Protein AF-A0A363U8T1-F1 (afdb_monomer)

Secondary structure (DSSP, 8-state):
-----PPPS--HHHHHHHHHHHHHHHHHHHT---TT-SSHHHHHHHHHHHHHHHIIIIIHHHHHHHT-TT-HHHHHHHHHHHHHHHHHHHHHHT---TT--SHHHHHHHHHHHHHHHHHHHHHHHHHTT-

Structure (mmCIF, N/CA/C/O backbone):
data_AF-A0A363U8T1-F1
#
_entry.id   AF-A0A363U8T1-F1
#
loop_
_atom_site.group_PDB
_atom_site.id
_atom_site.type_symbol
_atom_site.label_atom_id
_atom_site.label_alt_id
_atom_site.label_comp_id
_atom_site.label_asym_id
_atom_site.label_entity_id
_atom_site.label_seq_id
_atom_site.pdbx_PDB_ins_code
_atom_site.Cartn_x
_atom_site.Cartn_y
_atom_site.Cartn_z
_atom_site.occupancy
_atom_site.B_iso_or_equiv
_atom_site.auth_seq_id
_atom_site.auth_comp_id
_atom_site.auth_asym_id
_atom_site.auth_atom_id
_atom_site.pdbx_PDB_model_num
ATOM 1 N N . MET A 1 1 ? 14.311 -1.991 -31.106 1.00 39.62 1 MET A N 1
ATOM 2 C CA . MET A 1 1 ? 14.050 -2.181 -29.662 1.00 39.62 1 MET A CA 1
ATOM 3 C C . MET A 1 1 ? 13.247 -0.989 -29.169 1.00 39.62 1 MET A C 1
ATOM 5 O O . MET A 1 1 ? 13.768 0.116 -29.210 1.00 39.62 1 MET A O 1
ATOM 9 N N . LYS A 1 2 ? 11.971 -1.166 -28.797 1.00 42.00 2 LYS A N 1
ATOM 10 C CA . LYS A 1 2 ? 11.223 -0.102 -28.111 1.00 42.00 2 LYS A CA 1
ATOM 11 C C . LYS A 1 2 ? 11.776 -0.029 -26.693 1.00 42.00 2 LYS A C 1
ATOM 13 O O . LYS A 1 2 ? 11.601 -0.971 -25.928 1.00 42.00 2 LYS A O 1
ATOM 18 N N . THR A 1 3 ? 12.468 1.052 -26.365 1.00 46.00 3 THR A N 1
ATOM 19 C CA . THR A 1 3 ? 12.759 1.438 -24.987 1.00 46.00 3 THR A CA 1
ATOM 20 C C . THR A 1 3 ? 11.414 1.660 -24.303 1.00 46.00 3 THR A C 1
ATOM 22 O O . THR A 1 3 ? 10.815 2.726 -24.410 1.00 46.00 3 THR A O 1
ATOM 25 N N . ILE A 1 4 ? 10.873 0.619 -23.668 1.00 54.09 4 ILE A N 1
ATOM 26 C CA . ILE A 1 4 ? 9.735 0.774 -22.767 1.00 54.09 4 ILE A CA 1
ATOM 27 C C . ILE A 1 4 ? 10.305 1.531 -21.573 1.00 54.09 4 ILE A C 1
ATOM 29 O O . ILE A 1 4 ? 11.006 0.951 -20.746 1.00 54.09 4 ILE A O 1
ATOM 33 N N . ALA A 1 5 ? 10.098 2.848 -21.536 1.00 57.34 5 ALA A N 1
ATOM 34 C CA . ALA A 1 5 ? 10.442 3.659 -20.382 1.00 57.34 5 ALA A CA 1
ATOM 35 C C . ALA A 1 5 ? 9.731 3.046 -19.169 1.00 57.34 5 ALA A C 1
ATOM 37 O O . ALA A 1 5 ? 8.503 3.074 -19.088 1.00 57.34 5 ALA A O 1
ATOM 38 N N . GLN A 1 6 ? 10.489 2.410 -18.272 1.00 61.06 6 GLN A N 1
ATOM 39 C CA . GLN A 1 6 ? 9.921 1.833 -17.060 1.00 61.06 6 GLN A CA 1
ATOM 40 C C . GLN A 1 6 ? 9.232 2.958 -16.280 1.00 61.06 6 GLN A C 1
ATOM 42 O O . GLN A 1 6 ? 9.904 3.941 -15.948 1.00 61.06 6 GLN A O 1
ATOM 47 N N . PRO A 1 7 ? 7.931 2.838 -15.958 1.00 64.06 7 PRO A N 1
ATOM 48 C CA . PRO A 1 7 ? 7.282 3.829 -15.120 1.00 64.06 7 PRO A CA 1
ATOM 49 C C . PRO A 1 7 ? 8.006 3.880 -13.774 1.00 64.06 7 PRO A C 1
ATOM 51 O O . PRO A 1 7 ? 8.181 2.863 -13.092 1.00 64.06 7 PRO A O 1
ATOM 54 N N . ALA A 1 8 ? 8.504 5.071 -13.441 1.00 70.12 8 ALA A N 1
ATOM 55 C CA . ALA A 1 8 ? 9.228 5.307 -12.208 1.00 70.12 8 ALA A CA 1
ATOM 56 C C . ALA A 1 8 ? 8.269 5.170 -11.023 1.00 70.12 8 ALA A C 1
ATOM 58 O O . ALA A 1 8 ? 7.165 5.707 -11.033 1.00 70.12 8 ALA A O 1
ATOM 59 N N . VAL A 1 9 ? 8.712 4.472 -9.978 1.00 71.25 9 VAL A N 1
ATOM 60 C CA . VAL A 1 9 ? 7.950 4.367 -8.721 1.00 71.25 9 VAL A CA 1
ATOM 61 C C . VAL A 1 9 ? 8.074 5.657 -7.897 1.00 71.25 9 VAL A C 1
ATOM 63 O O . VAL A 1 9 ? 7.253 5.928 -7.030 1.00 71.25 9 VAL A O 1
ATOM 66 N N . ILE A 1 10 ? 9.079 6.482 -8.200 1.00 77.00 10 ILE A N 1
ATOM 67 C CA . ILE A 1 10 ? 9.374 7.750 -7.529 1.00 77.00 10 ILE A CA 1
ATOM 68 C C . ILE A 1 10 ? 9.043 8.887 -8.502 1.00 77.00 10 ILE A C 1
ATOM 70 O O . ILE A 1 10 ? 9.922 9.445 -9.156 1.00 77.00 10 ILE A O 1
ATOM 74 N N . THR A 1 11 ? 7.756 9.192 -8.651 1.00 82.19 11 THR A N 1
ATOM 75 C CA . THR A 1 11 ? 7.280 10.384 -9.370 1.00 82.19 11 THR A CA 1
ATOM 76 C C . THR A 1 11 ? 6.741 11.410 -8.373 1.00 82.19 11 THR A C 1
ATOM 78 O O . THR A 1 11 ? 6.250 11.019 -7.309 1.00 82.19 11 THR A O 1
ATOM 81 N N . PRO A 1 12 ? 6.773 12.719 -8.688 1.00 83.75 12 PRO 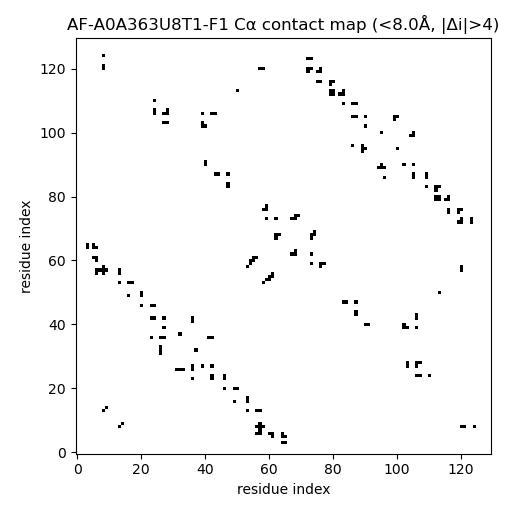A N 1
ATOM 82 C CA . PRO A 1 12 ? 6.221 13.748 -7.804 1.00 83.75 12 PRO A CA 1
ATOM 83 C C . PRO A 1 12 ? 4.756 13.492 -7.424 1.00 83.75 12 PRO A C 1
ATOM 85 O O . PRO A 1 12 ? 4.355 13.745 -6.290 1.00 83.75 12 PRO A O 1
ATOM 88 N N . THR A 1 13 ? 3.969 12.926 -8.346 1.00 85.19 13 THR A N 1
ATOM 89 C CA . THR A 1 13 ? 2.569 12.555 -8.104 1.00 85.19 13 THR A CA 1
ATOM 90 C C . THR A 1 13 ? 2.443 11.419 -7.093 1.00 85.19 13 THR A C 1
ATOM 92 O O . THR A 1 13 ? 1.663 11.534 -6.152 1.00 85.19 13 THR A O 1
ATOM 95 N N . ILE A 1 14 ? 3.233 10.347 -7.231 1.00 85.31 14 ILE A N 1
ATOM 96 C CA . ILE A 1 14 ? 3.234 9.229 -6.277 1.00 85.31 14 ILE A CA 1
ATOM 97 C C . ILE A 1 14 ? 3.704 9.694 -4.898 1.00 85.31 14 ILE A C 1
ATOM 99 O O . ILE A 1 14 ? 3.099 9.311 -3.901 1.00 85.31 14 ILE A O 1
ATOM 103 N N . ILE A 1 15 ? 4.728 10.549 -4.826 1.00 86.19 15 ILE A N 1
ATOM 104 C CA . ILE A 1 15 ? 5.206 11.114 -3.556 1.00 86.19 15 ILE A CA 1
ATOM 105 C C . ILE A 1 15 ? 4.104 11.948 -2.893 1.00 86.19 15 ILE A C 1
ATOM 107 O O . ILE A 1 15 ? 3.827 11.759 -1.710 1.00 86.19 15 ILE A O 1
ATOM 111 N N . GLY A 1 16 ? 3.428 12.820 -3.649 1.00 87.38 16 GLY A N 1
ATOM 112 C CA . GLY A 1 16 ? 2.308 13.613 -3.136 1.00 87.38 16 GLY A CA 1
ATOM 113 C C . GLY A 1 16 ? 1.166 12.742 -2.604 1.00 87.38 16 GLY A C 1
ATOM 114 O O . GLY A 1 16 ? 0.676 12.966 -1.498 1.00 87.38 16 GLY A O 1
ATOM 115 N N . LEU A 1 17 ? 0.790 11.695 -3.346 1.00 86.50 17 LEU A N 1
ATOM 116 C CA . LEU A 1 17 ? -0.224 10.729 -2.915 1.00 86.50 17 LEU A CA 1
ATOM 117 C C . LEU A 1 17 ? 0.222 9.918 -1.690 1.00 86.50 17 LEU A C 1
ATOM 119 O O . LEU A 1 17 ? -0.596 9.645 -0.816 1.00 86.50 17 LEU A O 1
ATOM 123 N N . ALA A 1 18 ? 1.503 9.557 -1.590 1.00 85.69 18 ALA A N 1
ATOM 124 C CA . ALA A 1 18 ? 2.051 8.832 -0.446 1.00 85.69 18 ALA A CA 1
ATOM 125 C C . ALA A 1 18 ? 2.059 9.690 0.828 1.00 85.69 18 ALA A C 1
ATOM 127 O O . ALA A 1 18 ? 1.704 9.200 1.899 1.00 85.69 18 ALA A O 1
ATOM 128 N N . ILE A 1 19 ? 2.395 10.979 0.715 1.00 88.31 19 ILE A N 1
ATOM 129 C CA . ILE A 1 19 ? 2.301 11.933 1.829 1.00 88.31 19 ILE A CA 1
ATOM 130 C C . ILE A 1 19 ? 0.845 12.076 2.276 1.00 88.31 19 ILE A C 1
ATOM 132 O O . ILE A 1 19 ? 0.564 12.019 3.471 1.00 88.31 19 ILE A O 1
ATOM 136 N N . LEU A 1 20 ? -0.090 12.206 1.329 1.00 87.81 20 LEU A N 1
ATOM 137 C CA . LEU A 1 20 ? -1.516 12.295 1.639 1.00 87.81 20 LEU A CA 1
ATOM 138 C C . LEU A 1 20 ? -2.020 11.023 2.339 1.00 87.81 20 LEU A C 1
ATOM 140 O O . LEU A 1 20 ? -2.708 11.108 3.354 1.00 87.81 20 LEU A O 1
ATOM 144 N N . PHE A 1 21 ? -1.624 9.849 1.843 1.00 87.38 21 PHE A N 1
ATOM 145 C CA . PHE A 1 21 ? -1.931 8.557 2.454 1.00 87.38 21 PHE A CA 1
ATOM 146 C C . PHE A 1 21 ? -1.417 8.480 3.899 1.00 87.38 21 PHE A C 1
ATOM 148 O O . PHE A 1 21 ? -2.160 8.097 4.807 1.00 87.38 21 PHE A O 1
ATOM 155 N N . ALA A 1 22 ? -0.165 8.887 4.131 1.00 85.88 22 ALA A N 1
ATOM 156 C CA . ALA A 1 22 ? 0.437 8.913 5.460 1.00 85.88 22 ALA A CA 1
ATOM 157 C C . ALA A 1 22 ? -0.289 9.890 6.398 1.00 85.88 22 ALA A C 1
ATOM 159 O O . ALA A 1 22 ? -0.567 9.544 7.545 1.00 85.88 22 ALA A O 1
ATOM 160 N N . ALA A 1 23 ? -0.657 11.076 5.903 1.00 85.88 23 ALA A N 1
ATOM 161 C CA . ALA A 1 23 ? -1.394 12.072 6.672 1.00 85.88 23 ALA A CA 1
ATOM 162 C C . ALA A 1 23 ? -2.775 11.555 7.104 1.00 85.88 23 ALA A C 1
ATOM 164 O O . ALA A 1 23 ? -3.105 11.625 8.287 1.00 85.88 23 ALA A O 1
ATOM 165 N N . ILE A 1 24 ? -3.554 10.979 6.181 1.00 85.19 24 ILE A N 1
ATOM 166 C CA . ILE A 1 24 ? -4.879 10.407 6.480 1.00 85.19 24 ILE A CA 1
ATOM 167 C C . ILE A 1 24 ? -4.753 9.273 7.496 1.00 85.19 24 ILE A C 1
ATOM 169 O O . ILE A 1 24 ? -5.489 9.236 8.478 1.00 85.19 24 ILE A O 1
ATOM 173 N N . THR A 1 25 ? -3.779 8.383 7.301 1.00 83.75 25 THR A N 1
ATOM 174 C CA . THR A 1 25 ? -3.522 7.271 8.219 1.00 83.75 25 THR A CA 1
ATOM 175 C C . THR A 1 25 ? -3.187 7.766 9.626 1.00 83.75 25 THR A C 1
ATOM 177 O O . THR A 1 25 ? -3.728 7.262 10.606 1.00 83.75 25 THR A O 1
ATOM 180 N N . PHE A 1 26 ? -2.312 8.768 9.739 1.00 84.00 26 PHE A N 1
ATOM 181 C CA . PHE A 1 26 ? -1.905 9.338 11.021 1.00 84.00 26 PHE A CA 1
ATOM 182 C C . PHE A 1 26 ? -3.068 10.031 11.740 1.00 84.00 26 PHE A C 1
ATOM 184 O O . PHE A 1 26 ? -3.251 9.870 12.948 1.00 84.00 26 PHE A O 1
ATOM 191 N N . ILE A 1 27 ? -3.883 10.778 10.998 1.00 83.50 27 ILE A N 1
ATOM 192 C CA . ILE A 1 27 ? -5.071 11.449 11.529 1.00 83.50 27 ILE A CA 1
ATOM 193 C C . ILE A 1 27 ? -6.097 10.418 12.017 1.00 83.50 27 ILE A C 1
ATOM 195 O O . ILE A 1 27 ? -6.543 10.502 13.162 1.00 83.50 27 ILE A O 1
ATOM 199 N N . GLY A 1 28 ? -6.410 9.417 11.191 1.00 78.69 28 GLY A N 1
ATOM 200 C CA . GLY A 1 28 ? -7.359 8.360 11.538 1.00 78.69 28 GLY A CA 1
ATOM 201 C C . GLY A 1 28 ? -6.886 7.520 12.730 1.00 78.69 28 GLY A C 1
ATOM 202 O O . GLY A 1 28 ? -7.679 7.194 13.610 1.00 78.69 28 GLY A O 1
ATOM 203 N N . ALA A 1 29 ? -5.580 7.243 12.831 1.00 78.25 29 ALA A N 1
ATOM 204 C CA . ALA A 1 29 ? -4.996 6.509 13.956 1.00 78.25 29 ALA A CA 1
ATOM 205 C C . ALA A 1 29 ? -4.966 7.318 15.265 1.00 78.25 29 ALA A C 1
ATOM 207 O O . ALA A 1 29 ? -5.072 6.744 16.346 1.00 78.25 29 ALA A O 1
ATOM 208 N N . THR A 1 30 ? -4.829 8.647 15.191 1.00 77.56 30 THR A N 1
ATOM 209 C CA . THR A 1 30 ? -4.820 9.522 16.379 1.00 77.56 30 THR A CA 1
ATOM 210 C C . THR A 1 30 ? -6.219 9.923 16.847 1.00 77.56 30 THR A C 1
ATOM 212 O O . THR A 1 30 ? -6.346 10.590 17.874 1.00 77.56 30 THR A O 1
ATOM 215 N N . GLY A 1 31 ? -7.275 9.542 16.118 1.00 65.88 31 GLY A N 1
ATOM 216 C CA . GLY A 1 31 ? -8.664 9.854 16.466 1.00 65.88 31 GLY A CA 1
ATOM 217 C C . GLY A 1 31 ? -8.979 11.355 16.485 1.00 65.88 31 GLY A C 1
ATOM 218 O O . GLY A 1 31 ? -10.024 11.766 16.999 1.00 65.88 31 GLY A O 1
ATOM 219 N N . LYS A 1 32 ? -8.081 12.194 15.949 1.00 68.12 32 LYS A N 1
ATOM 220 C CA . LYS A 1 32 ? -8.279 13.640 15.869 1.00 68.12 32 LYS A CA 1
ATOM 221 C C . LYS A 1 32 ? -9.337 13.925 14.811 1.00 68.12 32 LYS A C 1
ATOM 223 O O . LYS A 1 32 ? -9.143 13.654 13.632 1.00 68.12 32 LYS A O 1
ATOM 228 N N . ARG A 1 33 ? -10.461 14.499 15.240 1.00 56.94 33 ARG A N 1
ATOM 229 C CA . ARG A 1 33 ? -11.589 14.811 14.358 1.00 56.94 33 ARG A CA 1
ATOM 230 C C . ARG A 1 33 ? -11.281 16.047 13.521 1.00 56.94 33 ARG A C 1
ATOM 232 O O . ARG A 1 33 ? -11.395 17.173 13.994 1.00 56.94 33 ARG A O 1
ATOM 239 N N . VAL A 1 34 ? -10.901 15.822 12.272 1.00 65.38 34 VAL A N 1
ATOM 240 C CA . VAL A 1 34 ? -10.838 16.854 11.227 1.00 65.38 34 VAL A CA 1
ATOM 241 C C . VAL A 1 34 ? -12.211 16.877 10.543 1.00 65.38 34 VAL A C 1
ATOM 243 O O . VAL A 1 34 ? -12.790 15.803 10.381 1.00 65.38 34 VAL A O 1
ATOM 246 N N . PRO A 1 35 ? -12.773 18.028 10.129 1.00 60.81 35 PRO A N 1
ATOM 247 C CA . PRO A 1 35 ? -14.155 18.096 9.632 1.00 60.81 35 PRO A CA 1
ATOM 248 C C . PRO A 1 35 ? -14.484 17.121 8.484 1.00 60.81 35 PRO A C 1
ATOM 250 O O . PRO A 1 35 ? -15.599 16.611 8.421 1.00 60.81 35 PRO A O 1
ATOM 253 N N . LEU A 1 36 ? -13.504 16.807 7.626 1.00 62.03 36 LEU A N 1
ATOM 254 C CA . LEU A 1 36 ? -13.621 15.824 6.537 1.00 62.03 36 LEU A CA 1
ATOM 255 C C . LEU A 1 36 ? -13.346 14.361 6.947 1.00 62.03 36 LEU A C 1
ATOM 257 O O . LEU A 1 36 ? -13.773 13.458 6.237 1.00 62.03 36 LEU A O 1
ATOM 261 N N . LEU A 1 37 ? -12.659 14.121 8.068 1.00 64.69 37 LEU A N 1
ATOM 262 C CA . LEU A 1 37 ? -12.185 12.804 8.542 1.00 64.69 37 LEU A CA 1
ATOM 263 C C . LEU A 1 37 ? -12.841 12.444 9.889 1.00 64.69 37 LEU A C 1
ATOM 265 O O . LEU A 1 37 ? -12.209 11.978 10.833 1.00 64.69 37 LEU A O 1
ATOM 269 N N . SER A 1 38 ? -14.128 12.769 10.035 1.00 68.25 38 SER A N 1
ATOM 270 C CA . SER A 1 38 ? -14.886 12.527 11.272 1.00 68.25 38 SER A CA 1
ATOM 271 C C . SER A 1 38 ? -15.423 11.096 11.378 1.00 68.25 38 SER A C 1
ATOM 273 O O . SER A 1 38 ? -15.882 10.686 12.446 1.00 68.25 38 SER A O 1
ATOM 275 N N . ASN A 1 39 ? -15.356 10.333 10.283 1.00 80.62 39 ASN A N 1
ATOM 276 C CA . ASN A 1 39 ? -15.844 8.969 10.183 1.00 80.62 39 ASN A CA 1
ATOM 277 C C . ASN A 1 39 ? -14.743 8.066 9.623 1.00 80.62 39 ASN A C 1
ATOM 279 O O . ASN A 1 39 ? -14.381 8.161 8.455 1.00 80.62 39 ASN A O 1
ATOM 283 N N . ILE A 1 40 ? -14.292 7.124 10.444 1.00 81.25 40 ILE A N 1
ATOM 284 C CA . ILE A 1 40 ? -13.202 6.202 10.118 1.00 81.25 40 ILE A CA 1
ATOM 285 C C . ILE A 1 40 ? -13.465 5.356 8.863 1.00 81.25 40 ILE A C 1
ATOM 287 O O . ILE A 1 40 ? -12.537 4.950 8.170 1.00 81.25 40 ILE A O 1
ATOM 291 N N . ARG A 1 41 ? -14.737 5.117 8.518 1.00 84.75 41 ARG A N 1
ATOM 292 C CA . ARG A 1 41 ? -15.102 4.427 7.277 1.00 84.75 41 ARG A CA 1
ATOM 293 C C . ARG A 1 41 ? -14.798 5.285 6.059 1.00 84.75 41 ARG A C 1
ATOM 295 O O . ARG A 1 41 ? -14.340 4.749 5.058 1.00 84.75 41 ARG A O 1
ATOM 302 N N . VAL A 1 42 ? -15.016 6.599 6.146 1.00 86.25 42 VAL A N 1
ATOM 303 C CA . VAL A 1 42 ? -14.656 7.551 5.085 1.00 86.25 42 VAL A CA 1
ATOM 304 C C . VAL A 1 42 ? -13.141 7.577 4.910 1.00 86.25 42 VAL A C 1
ATOM 306 O O . VAL A 1 42 ? -12.670 7.512 3.776 1.00 86.25 42 VAL A O 1
ATOM 309 N N . ASP A 1 43 ? -12.386 7.558 6.011 1.00 84.75 43 ASP A N 1
ATOM 310 C CA . ASP A 1 43 ? -10.922 7.484 5.980 1.00 84.75 43 ASP A CA 1
ATOM 311 C C . ASP A 1 43 ? -10.456 6.224 5.237 1.00 84.75 43 ASP A C 1
ATOM 313 O O . ASP A 1 43 ? -9.601 6.301 4.356 1.00 84.75 43 ASP A O 1
ATOM 317 N N . ILE A 1 44 ? -11.076 5.071 5.515 1.00 86.25 44 ILE A N 1
ATOM 318 C CA . ILE A 1 44 ? -10.791 3.806 4.821 1.00 86.25 44 ILE A CA 1
ATOM 319 C C . ILE A 1 44 ? -11.100 3.902 3.319 1.00 86.25 44 ILE A C 1
ATOM 321 O O . ILE A 1 44 ? -10.269 3.476 2.517 1.00 86.25 44 ILE A O 1
ATOM 325 N N . ILE A 1 45 ? -12.238 4.484 2.908 1.00 89.31 45 ILE A N 1
ATOM 326 C CA . ILE A 1 45 ? -12.541 4.704 1.475 1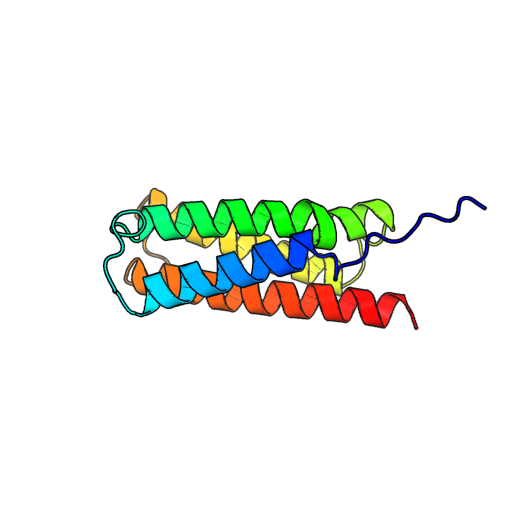.00 89.31 45 ILE A CA 1
ATOM 327 C C . ILE A 1 45 ? -11.435 5.536 0.833 1.00 89.31 45 ILE A C 1
ATOM 329 O O . ILE A 1 45 ? -10.921 5.182 -0.229 1.00 89.31 45 ILE A O 1
ATOM 333 N N . LEU A 1 46 ? -11.063 6.639 1.479 1.00 87.75 46 LEU A N 1
ATOM 334 C CA . LEU A 1 46 ? -10.084 7.577 0.954 1.00 87.75 46 LEU A CA 1
ATOM 335 C C . LEU A 1 46 ? -8.711 6.907 0.798 1.00 87.75 46 LEU A C 1
ATOM 337 O O . LEU A 1 46 ? -8.084 7.026 -0.255 1.00 87.75 46 LEU A O 1
ATOM 341 N N . LEU A 1 47 ? -8.286 6.128 1.799 1.00 88.12 47 LEU A N 1
ATOM 342 C CA . LEU A 1 47 ? -7.057 5.335 1.748 1.00 88.12 47 LEU A CA 1
ATOM 343 C C . LEU A 1 47 ? -7.088 4.294 0.626 1.00 88.12 47 LEU A C 1
ATOM 345 O O . LEU A 1 47 ? -6.085 4.128 -0.068 1.00 88.12 47 LEU A O 1
ATOM 349 N N . VAL A 1 48 ? -8.220 3.619 0.404 1.00 89.75 48 VAL A N 1
ATOM 350 C CA . VAL A 1 48 ? -8.365 2.653 -0.696 1.00 89.75 48 VAL A CA 1
ATOM 351 C C . VAL A 1 48 ? -8.269 3.352 -2.050 1.00 89.75 48 VAL A C 1
ATOM 353 O O . VAL A 1 48 ? -7.514 2.896 -2.905 1.00 89.75 48 VAL A O 1
ATOM 356 N N . ILE A 1 49 ? -8.964 4.474 -2.254 1.00 90.81 49 ILE A N 1
ATOM 357 C CA . ILE A 1 49 ? -8.926 5.227 -3.520 1.00 90.81 49 ILE A CA 1
ATOM 358 C C . ILE A 1 49 ? -7.504 5.713 -3.817 1.00 90.81 49 ILE A C 1
ATOM 360 O O . ILE A 1 49 ? -6.985 5.487 -4.913 1.00 90.81 49 ILE A O 1
ATOM 364 N N . ILE A 1 50 ? -6.848 6.336 -2.835 1.00 89.00 50 ILE A N 1
ATOM 365 C CA . ILE A 1 50 ? -5.467 6.812 -2.974 1.00 89.00 50 ILE A CA 1
ATOM 366 C C . ILE A 1 50 ? -4.525 5.631 -3.229 1.00 89.00 50 ILE A C 1
ATOM 368 O O . ILE A 1 50 ? -3.690 5.684 -4.133 1.00 89.00 50 ILE A O 1
ATOM 372 N N . GLY A 1 51 ? -4.694 4.533 -2.491 1.00 87.06 51 GLY A N 1
ATOM 373 C CA . GLY A 1 51 ? -3.929 3.306 -2.677 1.00 87.06 51 GLY A CA 1
ATOM 374 C C . GLY A 1 51 ? -4.073 2.736 -4.089 1.00 87.06 51 GLY A C 1
ATOM 375 O O . GLY A 1 51 ? -3.071 2.372 -4.705 1.00 87.06 51 GLY A O 1
ATOM 376 N N . MET A 1 52 ? -5.286 2.718 -4.645 1.00 89.06 52 MET A N 1
ATOM 377 C CA . MET A 1 52 ? -5.546 2.281 -6.019 1.00 89.06 52 MET A CA 1
ATOM 378 C C . MET A 1 52 ? -4.890 3.206 -7.050 1.00 89.06 52 MET A C 1
ATOM 380 O O . MET A 1 52 ? -4.293 2.710 -8.006 1.00 89.06 52 MET A O 1
ATOM 384 N N . ALA A 1 53 ? -4.922 4.523 -6.829 1.00 87.88 53 ALA A N 1
ATOM 385 C CA . ALA A 1 53 ? -4.256 5.499 -7.691 1.00 87.88 53 ALA A CA 1
ATOM 386 C C . ALA A 1 53 ? -2.723 5.343 -7.692 1.00 87.88 53 ALA A C 1
ATOM 388 O O . ALA A 1 53 ? -2.092 5.449 -8.745 1.00 87.88 53 ALA A O 1
ATOM 389 N N . ILE A 1 54 ? -2.116 5.051 -6.537 1.00 85.19 54 ILE A N 1
ATOM 390 C CA . ILE A 1 54 ? -0.680 4.743 -6.434 1.00 85.19 54 ILE A CA 1
ATOM 391 C C . ILE A 1 54 ? -0.374 3.400 -7.122 1.00 85.19 54 ILE A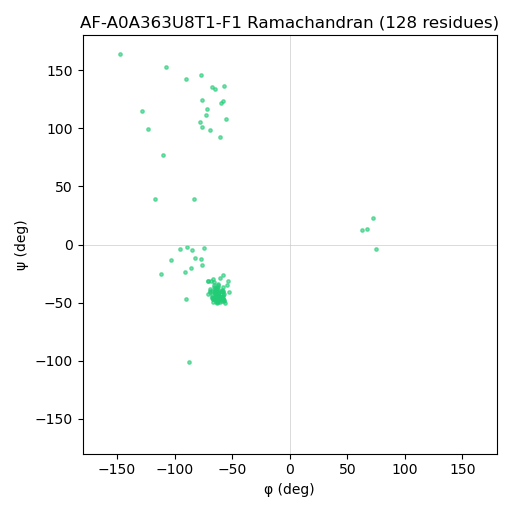 C 1
ATOM 393 O O . ILE A 1 54 ? 0.599 3.276 -7.874 1.00 85.19 54 ILE A O 1
ATOM 397 N N . CYS A 1 55 ? -1.219 2.386 -6.905 1.00 84.00 55 CYS A N 1
ATOM 398 C CA . CYS A 1 55 ? -1.040 1.049 -7.470 1.00 84.00 55 CYS A CA 1
ATOM 399 C C . CYS A 1 55 ? -1.131 1.026 -9.000 1.00 84.00 55 CYS A C 1
ATOM 401 O O . CYS A 1 55 ? -0.380 0.275 -9.625 1.00 84.00 55 CYS A O 1
ATOM 403 N N . SER A 1 56 ? -2.021 1.815 -9.604 1.00 83.31 56 SER A N 1
ATOM 404 C CA . SER A 1 56 ? -2.178 1.874 -11.061 1.00 83.31 56 SER A CA 1
ATOM 405 C C . SER A 1 56 ? -1.001 2.559 -11.754 1.00 83.31 56 SER A C 1
ATOM 407 O O . SER A 1 56 ? -0.654 2.170 -12.862 1.00 83.31 56 SER A O 1
ATOM 409 N N . GLN A 1 57 ? -0.351 3.526 -11.100 1.00 77.81 57 GLN A N 1
ATOM 410 C CA . GLN A 1 57 ? 0.742 4.303 -11.695 1.00 77.81 57 GLN A CA 1
ATOM 411 C C . GLN A 1 57 ? 2.129 3.680 -11.469 1.00 77.81 57 GLN A C 1
ATOM 413 O O . GLN A 1 57 ? 2.905 3.566 -12.412 1.00 77.81 57 GLN A O 1
ATOM 418 N N . GLY A 1 58 ? 2.456 3.264 -10.239 1.00 72.81 58 GLY A N 1
ATOM 419 C CA . GLY A 1 58 ? 3.803 2.770 -9.890 1.00 72.81 58 GLY A CA 1
ATOM 420 C C . GLY A 1 58 ? 3.882 1.278 -9.554 1.00 72.81 58 GLY A C 1
ATOM 421 O O . GLY A 1 58 ? 4.936 0.659 -9.694 1.00 72.81 58 GLY A O 1
ATOM 422 N N . GLY A 1 59 ? 2.771 0.691 -9.103 1.00 80.62 59 GLY A N 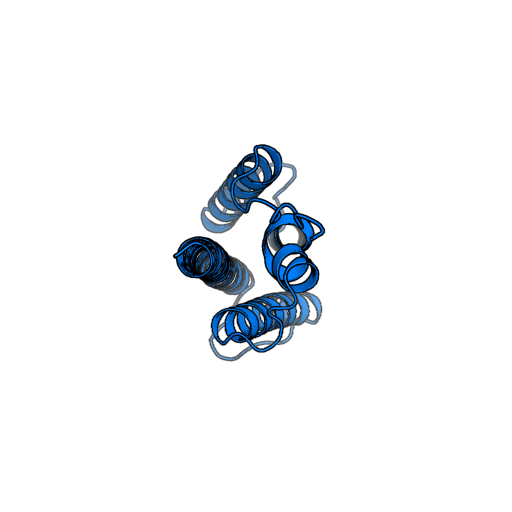1
ATOM 423 C CA . GLY A 1 59 ? 2.698 -0.705 -8.670 1.00 80.62 59 GLY A CA 1
ATOM 424 C C . GLY A 1 59 ? 2.400 -1.668 -9.819 1.00 80.62 59 GLY A C 1
ATOM 425 O O . GLY A 1 59 ? 3.279 -2.032 -10.599 1.00 80.62 59 GLY A O 1
ATOM 426 N N . ILE A 1 60 ? 1.138 -2.091 -9.913 1.00 80.81 60 ILE A N 1
ATOM 427 C CA . ILE A 1 60 ? 0.650 -3.042 -10.923 1.00 80.81 60 ILE A CA 1
ATOM 428 C C . ILE A 1 60 ? 0.811 -2.483 -12.337 1.00 80.81 60 ILE A C 1
ATOM 430 O O . ILE A 1 60 ? 1.169 -3.242 -13.231 1.00 80.81 60 ILE A O 1
ATOM 434 N N . GLY A 1 61 ? 0.618 -1.175 -12.544 1.00 81.94 61 GLY A N 1
ATOM 435 C CA . GLY A 1 61 ? 0.820 -0.564 -13.863 1.00 81.94 61 GLY A CA 1
ATOM 436 C C . GLY A 1 61 ? 2.236 -0.767 -14.399 1.00 81.94 61 GLY A C 1
ATOM 437 O O . GLY A 1 61 ? 2.417 -1.056 -15.580 1.00 81.94 61 GLY A O 1
ATOM 438 N N . ARG A 1 62 ? 3.243 -0.735 -13.515 1.00 82.62 62 ARG A N 1
ATOM 439 C CA . ARG A 1 62 ? 4.621 -1.070 -13.882 1.00 82.62 62 ARG A CA 1
ATOM 440 C C . ARG A 1 62 ? 4.772 -2.540 -14.230 1.00 82.62 62 ARG A C 1
ATOM 442 O O . ARG A 1 62 ? 5.379 -2.837 -15.249 1.00 82.62 62 ARG A O 1
ATOM 449 N N . VAL A 1 63 ? 4.214 -3.440 -13.421 1.00 84.62 63 VAL A N 1
ATOM 450 C CA . VAL A 1 63 ? 4.274 -4.886 -13.695 1.00 84.62 63 VAL A CA 1
ATOM 451 C C . VAL A 1 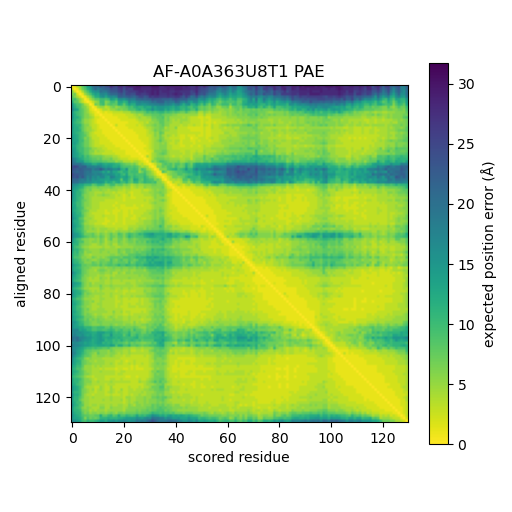63 ? 3.631 -5.225 -15.043 1.00 84.62 63 VAL A C 1
ATOM 453 O O . VAL A 1 63 ? 4.176 -6.030 -15.794 1.00 84.62 63 VAL A O 1
ATOM 456 N N . ALA A 1 64 ? 2.520 -4.566 -15.377 1.00 84.19 64 ALA A N 1
ATOM 457 C CA . ALA A 1 64 ? 1.864 -4.697 -16.670 1.00 84.19 64 ALA A CA 1
ATOM 458 C C . ALA A 1 64 ? 2.747 -4.180 -17.816 1.00 84.19 64 ALA A C 1
ATOM 460 O O . ALA A 1 64 ? 2.914 -4.874 -18.816 1.00 84.19 64 ALA A O 1
ATOM 461 N N . ALA A 1 65 ? 3.360 -3.003 -17.652 1.00 82.69 65 ALA A N 1
ATOM 462 C CA . ALA A 1 65 ? 4.242 -2.408 -18.655 1.00 82.69 65 ALA A CA 1
ATOM 463 C C . ALA A 1 65 ? 5.532 -3.217 -18.890 1.00 82.69 65 ALA A C 1
ATOM 465 O O . ALA A 1 65 ? 6.050 -3.232 -20.003 1.00 82.69 65 ALA A O 1
ATOM 466 N N . THR A 1 66 ? 6.056 -3.888 -17.860 1.00 82.12 66 THR A N 1
ATOM 467 C CA . THR A 1 66 ? 7.287 -4.691 -17.947 1.00 82.12 66 THR A CA 1
ATOM 468 C C . THR A 1 66 ? 7.041 -6.177 -18.210 1.00 82.12 66 THR A C 1
ATOM 470 O O . THR A 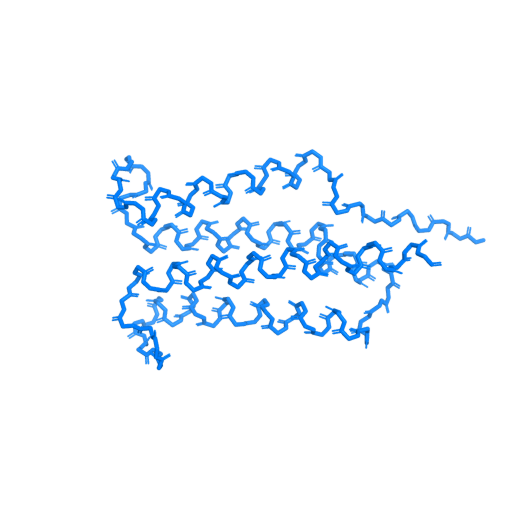1 66 ? 8.002 -6.930 -18.349 1.00 82.12 66 THR A O 1
ATOM 473 N N . GLY A 1 67 ? 5.781 -6.622 -18.254 1.00 83.00 67 GLY A N 1
ATOM 474 C CA . GLY A 1 67 ? 5.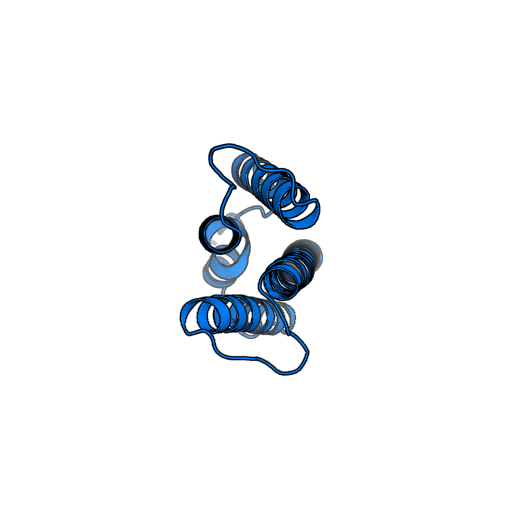417 -8.029 -18.452 1.00 83.00 67 GLY A CA 1
ATOM 475 C C . GLY A 1 67 ? 5.803 -8.964 -17.296 1.00 83.00 67 GLY A C 1
ATOM 476 O O . GLY A 1 67 ? 5.747 -10.179 -17.454 1.00 83.00 67 GLY A O 1
ATOM 477 N N . GLN A 1 68 ? 6.172 -8.434 -16.125 1.00 85.31 68 GLN A N 1
ATOM 478 C CA . GLN A 1 68 ? 6.714 -9.192 -14.983 1.00 85.31 68 GLN A CA 1
ATOM 479 C C . GLN A 1 68 ? 5.619 -9.828 -14.101 1.00 85.31 68 GLN A C 1
ATOM 481 O O . GLN A 1 68 ? 5.707 -9.821 -12.871 1.00 85.31 68 GLN A O 1
ATOM 486 N N . TRP A 1 69 ? 4.554 -10.350 -14.711 1.00 83.25 69 TRP A N 1
ATOM 487 C CA . TRP A 1 69 ? 3.372 -10.868 -14.006 1.00 83.25 69 TRP A CA 1
ATOM 488 C C . TRP A 1 69 ? 3.683 -12.055 -13.088 1.00 83.25 69 TRP A C 1
ATOM 490 O O . TRP A 1 69 ? 3.099 -12.171 -12.013 1.00 83.25 69 TRP A O 1
ATOM 500 N N . THR A 1 70 ? 4.627 -12.909 -13.487 1.00 88.31 70 THR A N 1
ATOM 501 C CA . THR A 1 70 ? 5.027 -14.119 -12.750 1.00 88.31 70 THR A CA 1
ATOM 502 C C . THR A 1 70 ? 6.149 -13.879 -11.740 1.00 88.31 70 THR A C 1
ATOM 504 O O . THR A 1 70 ? 6.530 -14.800 -11.021 1.00 88.31 70 THR A O 1
ATOM 507 N N . HIS A 1 71 ? 6.683 -12.657 -11.651 1.00 87.44 71 HIS A N 1
ATOM 508 C CA . HIS A 1 71 ? 7.761 -12.353 -10.718 1.00 87.44 71 HIS A CA 1
ATOM 509 C C . HIS A 1 71 ? 7.269 -12.512 -9.262 1.00 87.44 71 HIS A C 1
ATOM 511 O O . HIS A 1 71 ? 6.206 -11.975 -8.930 1.00 87.44 71 HIS A O 1
ATOM 517 N N . PRO A 1 72 ? 8.019 -13.171 -8.354 1.00 89.19 72 PRO A N 1
ATOM 518 C CA . PRO A 1 72 ? 7.577 -13.410 -6.973 1.00 89.19 72 PRO A CA 1
ATOM 519 C C . PRO A 1 72 ? 7.134 -12.135 -6.238 1.00 89.19 72 PRO A C 1
ATOM 521 O O . PRO A 1 72 ? 6.104 -12.113 -5.567 1.00 89.19 72 PRO A O 1
ATOM 524 N N . LEU A 1 73 ? 7.864 -11.031 -6.435 1.00 89.00 73 LEU A N 1
ATOM 525 C CA . LEU A 1 73 ? 7.509 -9.725 -5.863 1.00 89.00 73 LEU A CA 1
ATOM 526 C C . LEU A 1 73 ? 6.207 -9.136 -6.447 1.00 89.00 73 LEU A C 1
ATOM 528 O O . LEU A 1 73 ? 5.497 -8.411 -5.749 1.00 89.00 73 LEU A O 1
ATOM 532 N N . SER A 1 74 ? 5.856 -9.442 -7.700 1.00 88.94 74 SER A N 1
ATOM 533 C CA . SER A 1 74 ? 4.556 -9.068 -8.279 1.00 88.94 74 SER A CA 1
ATOM 534 C C . SER A 1 74 ? 3.424 -9.828 -7.598 1.00 88.94 74 SER A C 1
ATOM 536 O O . SER A 1 74 ? 2.445 -9.213 -7.179 1.00 88.94 74 SER A O 1
ATOM 538 N N . ILE A 1 75 ? 3.603 -11.140 -7.402 1.00 91.25 75 ILE A N 1
ATOM 539 C CA . ILE A 1 75 ? 2.636 -12.012 -6.719 1.00 91.25 75 ILE A CA 1
ATOM 540 C C . ILE A 1 75 ? 2.374 -11.511 -5.296 1.00 91.25 75 ILE A C 1
ATOM 542 O O . ILE A 1 75 ? 1.220 -11.299 -4.921 1.00 91.25 75 ILE A O 1
ATOM 546 N N . LEU A 1 76 ? 3.432 -11.216 -4.535 1.00 91.88 76 LEU A N 1
ATOM 547 C CA . LEU A 1 76 ? 3.306 -10.607 -3.207 1.00 91.88 76 LEU A CA 1
ATOM 548 C C . LEU A 1 76 ? 2.552 -9.271 -3.255 1.00 91.88 76 LEU A C 1
ATOM 550 O O . LEU A 1 76 ? 1.702 -9.005 -2.407 1.00 91.88 76 LEU A O 1
ATOM 554 N N . GLY A 1 77 ? 2.794 -8.445 -4.275 1.00 89.19 77 GLY A N 1
ATOM 555 C CA . GLY A 1 77 ? 2.080 -7.182 -4.465 1.00 89.19 77 GLY A CA 1
ATOM 556 C C . GLY A 1 77 ? 0.573 -7.349 -4.706 1.00 89.19 77 GLY A C 1
ATOM 557 O O . GLY A 1 77 ? -0.222 -6.536 -4.212 1.00 89.19 77 GLY A O 1
ATOM 558 N N . TYR A 1 78 ? 0.166 -8.389 -5.441 1.00 89.50 78 TYR A N 1
ATOM 559 C CA . TYR A 1 78 ? -1.245 -8.723 -5.660 1.00 89.50 78 TYR A CA 1
ATOM 560 C C . TYR A 1 78 ? -1.894 -9.269 -4.392 1.00 89.50 78 TYR A C 1
ATOM 562 O O . TYR A 1 78 ? -2.986 -8.825 -4.053 1.00 89.50 78 TYR A O 1
ATOM 570 N N . LEU A 1 79 ? -1.205 -10.143 -3.651 1.00 93.62 79 LEU A N 1
ATOM 571 C CA . LEU A 1 79 ? -1.699 -10.687 -2.383 1.00 93.62 79 LEU A CA 1
ATOM 572 C C . LEU A 1 79 ? -1.906 -9.587 -1.340 1.00 93.62 79 LEU A C 1
ATOM 574 O O . LEU A 1 79 ? -2.994 -9.468 -0.782 1.00 93.62 79 LEU A O 1
ATOM 578 N N . LEU A 1 80 ? -0.912 -8.715 -1.143 1.00 92.44 80 LEU A N 1
ATOM 579 C CA . LEU A 1 80 ? -1.035 -7.570 -0.237 1.00 92.44 80 LEU A CA 1
ATOM 580 C C . LEU A 1 80 ? -2.170 -6.630 -0.668 1.00 92.44 80 LEU A C 1
ATOM 582 O O . LEU A 1 80 ? -2.924 -6.142 0.166 1.00 92.44 80 LEU A O 1
ATOM 586 N N . GLY A 1 81 ? -2.329 -6.403 -1.977 1.00 91.06 81 GLY A N 1
ATOM 587 C CA . GLY A 1 81 ? -3.441 -5.612 -2.513 1.00 91.06 81 GLY A CA 1
ATOM 588 C C . GLY A 1 81 ? -4.810 -6.239 -2.265 1.00 91.06 81 GLY A C 1
ATOM 589 O O . GLY A 1 81 ? -5.725 -5.549 -1.826 1.00 91.06 81 GLY A O 1
ATOM 590 N N . GLY A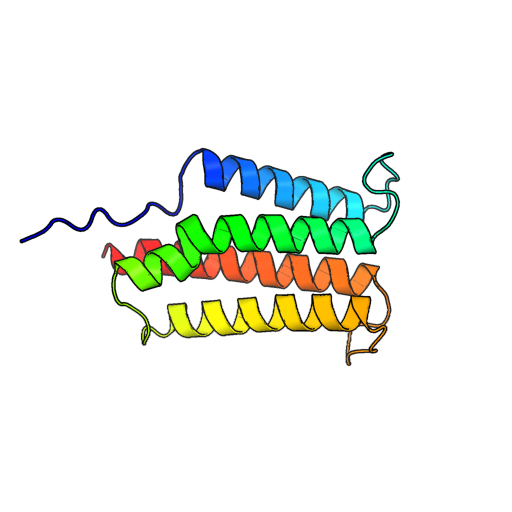 1 82 ? -4.937 -7.538 -2.525 1.00 93.00 82 GLY A N 1
ATOM 591 C CA . GLY A 1 82 ? -6.165 -8.292 -2.303 1.00 93.00 82 GLY A CA 1
ATOM 592 C C . GLY A 1 82 ? -6.568 -8.303 -0.833 1.00 93.00 82 GLY A C 1
ATOM 593 O O . GLY A 1 82 ? -7.734 -8.076 -0.528 1.00 93.00 82 GLY A O 1
ATOM 594 N N . LEU A 1 83 ? -5.608 -8.467 0.083 1.00 93.62 83 LEU A N 1
ATOM 595 C CA . LEU A 1 83 ? -5.861 -8.409 1.525 1.00 93.62 83 LEU A CA 1
ATOM 596 C C . LEU A 1 83 ? -6.378 -7.037 1.971 1.00 93.62 83 LEU A C 1
ATOM 598 O O . LEU A 1 83 ? -7.337 -6.976 2.734 1.00 93.62 83 LEU A O 1
ATOM 602 N N . ILE A 1 84 ? -5.801 -5.941 1.466 1.00 92.94 84 ILE A N 1
ATOM 603 C CA . ILE A 1 84 ? -6.286 -4.582 1.766 1.00 92.94 84 ILE A CA 1
ATOM 604 C C . ILE A 1 84 ? -7.742 -4.415 1.318 1.00 92.94 84 ILE A C 1
ATOM 606 O O . ILE A 1 84 ? -8.565 -3.916 2.084 1.00 92.94 84 ILE A O 1
ATOM 610 N N . LEU A 1 85 ? -8.072 -4.855 0.099 1.00 93.31 85 LEU A N 1
ATOM 611 C CA . LEU A 1 85 ? -9.439 -4.778 -0.422 1.00 93.31 85 LEU A CA 1
ATOM 612 C C . LEU A 1 85 ? -10.408 -5.661 0.368 1.00 93.31 85 LEU A C 1
ATOM 614 O O . LEU A 1 85 ? -11.530 -5.240 0.630 1.00 93.31 85 LEU A O 1
ATOM 618 N N . LEU A 1 86 ? -9.975 -6.853 0.782 1.00 93.00 86 LEU A N 1
ATOM 619 C CA . LEU A 1 86 ? -10.774 -7.765 1.598 1.00 93.00 86 LEU A CA 1
ATOM 620 C C . LEU A 1 86 ? -11.083 -7.152 2.968 1.00 93.00 86 LEU A C 1
ATOM 622 O O . LEU A 1 86 ? -12.233 -7.190 3.397 1.00 93.00 86 LEU A O 1
ATOM 626 N N . ILE A 1 87 ? -10.095 -6.539 3.627 1.00 92.50 87 ILE A N 1
ATOM 627 C CA . ILE A 1 87 ? -10.301 -5.846 4.908 1.00 92.50 87 ILE A CA 1
ATOM 628 C C . ILE A 1 87 ? -11.239 -4.653 4.725 1.00 92.50 87 ILE A C 1
ATOM 630 O O . ILE A 1 87 ? -12.183 -4.501 5.495 1.00 92.50 87 ILE A O 1
ATOM 634 N N . ALA A 1 88 ? -11.025 -3.834 3.692 1.00 91.31 88 ALA A N 1
ATOM 635 C CA . ALA A 1 88 ? -11.905 -2.708 3.403 1.00 91.31 88 ALA A CA 1
ATOM 636 C C . ALA A 1 88 ? -13.352 -3.175 3.176 1.00 91.31 88 ALA A C 1
ATOM 638 O O . ALA A 1 88 ? -14.273 -2.643 3.793 1.00 91.31 88 ALA A O 1
ATOM 639 N N . LEU A 1 89 ? -13.556 -4.215 2.361 1.00 92.25 89 LEU A N 1
ATOM 640 C CA . LEU A 1 89 ? -14.870 -4.811 2.120 1.00 92.25 89 LEU A CA 1
ATOM 641 C C . LEU A 1 89 ? -15.502 -5.337 3.414 1.00 92.25 89 LEU A C 1
ATOM 643 O O . LEU A 1 89 ? -16.674 -5.068 3.670 1.00 92.25 89 LEU A O 1
ATOM 647 N N . ALA A 1 90 ? -14.733 -6.043 4.245 1.00 90.25 90 ALA A N 1
ATOM 648 C CA . ALA A 1 90 ? -15.211 -6.559 5.522 1.00 90.25 90 ALA A CA 1
ATOM 649 C C . ALA A 1 90 ? -15.723 -5.435 6.437 1.00 90.25 90 ALA A C 1
ATOM 651 O O . ALA A 1 90 ? -16.792 -5.580 7.026 1.00 90.25 90 ALA A O 1
ATOM 652 N N . VAL A 1 91 ? -15.042 -4.285 6.484 1.00 89.88 91 VAL A N 1
ATOM 653 C CA . VAL A 1 91 ? -15.506 -3.110 7.244 1.00 89.88 91 VAL A CA 1
ATOM 654 C C . VAL A 1 91 ? -16.844 -2.579 6.717 1.00 89.88 91 VAL A C 1
ATOM 656 O O . VAL A 1 91 ? -17.729 -2.263 7.515 1.00 89.88 91 VAL A O 1
ATOM 659 N N . PHE A 1 92 ? -17.043 -2.515 5.394 1.00 87.62 92 PHE A N 1
ATOM 660 C CA . PHE A 1 92 ? -18.308 -2.035 4.812 1.00 87.62 92 PHE A CA 1
ATOM 661 C C . PHE A 1 92 ? -19.476 -2.985 5.042 1.00 87.62 92 PHE A C 1
ATOM 663 O O . PHE A 1 92 ? -20.577 -2.533 5.350 1.00 87.62 92 PHE A O 1
ATOM 670 N N . VAL A 1 93 ? -19.233 -4.290 4.928 1.00 88.88 93 VAL A N 1
ATOM 671 C CA . VAL A 1 93 ? -20.249 -5.327 5.165 1.00 88.88 93 VAL A CA 1
ATOM 672 C C . VAL A 1 93 ? -20.486 -5.546 6.669 1.00 88.88 93 VAL A C 1
ATOM 674 O O . VAL A 1 93 ? -21.462 -6.178 7.063 1.00 88.88 93 VAL A O 1
ATOM 677 N N . GLY A 1 94 ? -19.623 -5.005 7.535 1.00 84.06 94 GLY A N 1
ATOM 678 C CA . GLY A 1 94 ? -19.671 -5.245 8.978 1.00 84.06 94 GLY A CA 1
ATOM 679 C C . GLY A 1 94 ? -19.228 -6.660 9.362 1.00 84.06 94 GLY A C 1
ATOM 680 O O . GLY A 1 94 ? -19.602 -7.166 10.422 1.00 84.06 94 GLY A O 1
ATOM 681 N N . TRP A 1 95 ? -18.445 -7.316 8.504 1.00 86.50 95 TRP A N 1
ATOM 682 C CA . TRP A 1 95 ? -17.917 -8.647 8.758 1.00 86.50 95 TRP A CA 1
ATOM 683 C C . TRP A 1 95 ? -16.755 -8.571 9.750 1.00 86.50 95 TRP A C 1
ATOM 685 O O . TRP A 1 95 ? -15.765 -7.873 9.534 1.00 86.50 95 TRP A O 1
ATOM 695 N N . LYS A 1 96 ? -16.866 -9.317 10.851 1.00 80.50 96 LYS A N 1
ATOM 696 C CA . LYS A 1 96 ? -15.791 -9.461 11.834 1.00 80.50 96 LYS A CA 1
ATOM 697 C C . LYS A 1 96 ? -14.743 -10.440 11.319 1.00 80.50 96 LYS A C 1
ATOM 699 O O . LYS A 1 96 ? -14.973 -11.649 11.313 1.00 80.50 96 LYS A O 1
ATOM 704 N N . LEU A 1 97 ? -13.600 -9.913 10.900 1.00 83.00 97 LEU A N 1
ATOM 705 C CA . LEU A 1 97 ? -12.441 -10.728 10.558 1.00 83.00 97 LEU A CA 1
ATOM 706 C C . LEU A 1 97 ? -11.736 -11.210 11.835 1.00 83.00 97 LEU A C 1
ATOM 708 O O . LEU A 1 97 ? -11.682 -10.471 12.825 1.00 83.00 97 LEU A O 1
ATOM 712 N N . PRO A 1 98 ? -11.149 -12.421 11.832 1.00 78.25 98 PRO A N 1
ATOM 713 C CA . PRO A 1 98 ? -10.247 -12.816 12.905 1.00 78.25 98 PRO A CA 1
ATOM 714 C C . PRO A 1 98 ? -9.113 -11.781 12.996 1.00 78.25 98 PRO A C 1
ATOM 716 O O . PRO A 1 98 ? -8.596 -11.339 11.973 1.00 78.25 98 PRO A O 1
ATOM 719 N N . PHE A 1 99 ? -8.760 -11.370 14.218 1.00 82.25 99 PHE A N 1
ATOM 720 C CA . PHE A 1 99 ? -7.756 -10.335 14.535 1.00 82.25 99 PHE A CA 1
ATOM 721 C C . PHE A 1 99 ? -8.149 -8.862 14.292 1.00 82.25 99 PHE A C 1
ATOM 723 O O . PHE A 1 99 ? -7.379 -7.983 14.675 1.00 82.25 99 PHE A O 1
ATOM 730 N N . ILE A 1 100 ? -9.335 -8.564 13.741 1.00 87.00 100 ILE A N 1
ATOM 731 C CA . ILE A 1 100 ? -9.830 -7.185 13.557 1.00 87.00 100 ILE A CA 1
ATOM 732 C C . ILE A 1 100 ? -11.180 -7.034 14.267 1.00 87.00 100 ILE A C 1
ATOM 734 O O . ILE A 1 100 ? -12.227 -7.432 13.760 1.00 87.00 100 ILE A O 1
ATOM 738 N N . ALA A 1 101 ? -11.154 -6.456 15.466 1.00 81.56 101 ALA A N 1
ATOM 739 C CA . ALA A 1 101 ? -12.320 -6.301 16.332 1.00 81.56 101 ALA A CA 1
ATOM 740 C C . ALA A 1 101 ? -13.081 -4.983 16.113 1.00 81.56 101 ALA A C 1
ATOM 742 O O . ALA A 1 101 ? -14.263 -4.906 16.447 1.00 81.56 101 ALA A O 1
ATOM 743 N N . ASN A 1 102 ? -12.423 -3.944 15.588 1.00 85.69 102 ASN A N 1
ATOM 744 C CA . ASN A 1 102 ? -13.028 -2.631 15.360 1.00 85.69 102 AS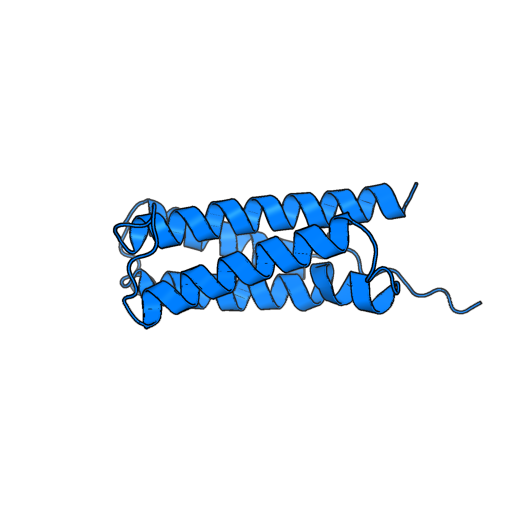N A CA 1
ATOM 745 C C . ASN A 1 102 ? -12.453 -1.919 14.124 1.00 85.69 102 ASN A C 1
ATOM 747 O O . ASN A 1 102 ? -11.382 -2.268 13.626 1.00 85.69 102 ASN A O 1
ATOM 751 N N . ASP A 1 103 ? -13.162 -0.889 13.658 1.00 85.25 103 ASP A N 1
ATOM 752 C CA . ASP A 1 103 ? -12.798 -0.119 12.463 1.00 85.25 103 ASP A CA 1
ATOM 753 C C . ASP A 1 103 ? -11.415 0.562 12.594 1.00 85.25 103 ASP A C 1
ATOM 755 O O . ASP A 1 103 ? -10.704 0.719 11.603 1.00 85.25 103 ASP A O 1
ATOM 759 N N . GLY A 1 104 ? -10.977 0.902 13.814 1.00 85.00 104 GLY A N 1
ATOM 760 C CA . GLY A 1 104 ? -9.637 1.452 14.067 1.00 85.00 104 GLY A CA 1
ATOM 761 C C . GLY A 1 104 ? -8.515 0.438 13.848 1.00 85.00 104 GLY A C 1
ATOM 762 O O . GLY A 1 104 ? -7.496 0.752 13.235 1.00 85.00 104 GLY A O 1
ATOM 763 N N . GLN A 1 105 ? -8.719 -0.807 14.277 1.00 87.44 105 GLN A N 1
ATOM 764 C CA . GLN A 1 105 ? -7.812 -1.912 13.970 1.00 87.44 105 GLN A CA 1
ATOM 765 C C . GLN A 1 105 ? -7.800 -2.222 12.472 1.00 87.44 105 GLN A C 1
ATOM 767 O O . GLN A 1 105 ? -6.744 -2.541 11.933 1.00 87.44 105 GLN A O 1
ATOM 772 N N . ALA A 1 106 ? -8.938 -2.081 11.786 1.00 89.88 106 ALA A N 1
ATOM 773 C CA . ALA A 1 106 ? -9.001 -2.250 10.339 1.00 89.88 106 ALA A CA 1
ATOM 774 C C . ALA A 1 106 ? -8.190 -1.172 9.606 1.00 89.88 106 ALA A C 1
ATOM 776 O O . ALA A 1 106 ? -7.404 -1.498 8.718 1.00 89.88 106 ALA A O 1
ATOM 777 N N . LEU A 1 107 ? -8.320 0.094 10.020 1.00 88.25 107 LEU A N 1
ATOM 778 C CA . LEU A 1 107 ? -7.520 1.208 9.505 1.00 88.25 107 LEU A CA 1
ATOM 779 C C . LEU A 1 107 ? -6.017 0.938 9.687 1.00 88.25 107 LEU A C 1
ATOM 781 O O . LEU A 1 107 ? -5.245 1.063 8.737 1.00 88.25 107 LEU A O 1
ATOM 785 N N . LEU A 1 108 ? -5.607 0.515 10.887 1.00 88.50 108 LEU A N 1
ATOM 786 C CA . LEU A 1 108 ? -4.210 0.196 11.182 1.00 88.50 108 LEU A CA 1
ATOM 787 C C . LEU A 1 108 ? -3.705 -0.992 10.347 1.00 88.50 108 LEU A C 1
ATOM 789 O O . LEU A 1 108 ? -2.603 -0.943 9.805 1.00 88.50 108 LEU A O 1
ATOM 793 N N . ALA A 1 109 ? -4.509 -2.047 10.201 1.00 91.38 109 ALA A N 1
ATOM 794 C CA . ALA A 1 109 ? -4.161 -3.208 9.388 1.00 91.38 109 ALA A CA 1
ATOM 795 C C . ALA A 1 109 ? -3.972 -2.826 7.912 1.00 91.38 109 ALA A C 1
ATOM 797 O O . ALA A 1 109 ? -2.977 -3.212 7.296 1.00 91.38 109 ALA A O 1
ATOM 798 N N . ILE A 1 110 ? -4.879 -2.012 7.360 1.00 91.06 110 ILE A N 1
ATOM 799 C CA . ILE A 1 110 ? -4.763 -1.465 6.003 1.00 91.06 110 ILE A CA 1
ATOM 800 C C . ILE A 1 110 ? -3.479 -0.644 5.866 1.00 91.06 110 ILE A C 1
ATOM 802 O O . ILE A 1 110 ? -2.740 -0.836 4.903 1.00 91.06 110 ILE A O 1
ATOM 806 N N . ALA A 1 111 ? -3.176 0.223 6.831 1.00 88.62 111 ALA A N 1
ATOM 807 C CA . ALA A 1 111 ? -1.970 1.043 6.825 1.00 88.62 111 ALA A CA 1
ATOM 808 C C . ALA A 1 111 ? -0.677 0.216 6.819 1.00 88.62 111 ALA A C 1
ATOM 810 O O . ALA A 1 111 ? 0.239 0.495 6.040 1.00 88.62 111 ALA A O 1
ATOM 811 N N . ILE A 1 112 ? -0.607 -0.822 7.657 1.00 90.88 112 ILE A N 1
ATOM 812 C CA . ILE A 1 112 ? 0.542 -1.730 7.726 1.00 90.88 112 ILE A CA 1
ATOM 813 C C . ILE A 1 112 ? 0.702 -2.471 6.396 1.00 90.88 112 ILE A C 1
ATOM 815 O O . ILE A 1 112 ? 1.783 -2.453 5.805 1.00 90.88 112 ILE A O 1
ATOM 819 N N . LEU A 1 113 ? -0.372 -3.073 5.879 1.00 92.25 113 LEU A N 1
ATOM 820 C CA . LEU A 1 113 ? -0.332 -3.818 4.618 1.00 92.25 113 LEU A CA 1
ATOM 821 C C . LEU A 1 113 ? 0.011 -2.921 3.424 1.00 92.25 113 LEU A C 1
ATOM 823 O O . LEU A 1 113 ? 0.784 -3.322 2.553 1.00 92.25 113 LEU A O 1
ATOM 827 N N . ALA A 1 114 ? -0.523 -1.700 3.384 1.00 88.06 114 ALA A N 1
ATOM 828 C CA . ALA A 1 114 ? -0.201 -0.719 2.356 1.00 88.06 114 ALA A CA 1
ATOM 829 C C . ALA A 1 114 ? 1.276 -0.311 2.416 1.00 88.06 114 ALA A C 1
ATOM 831 O O . ALA A 1 114 ? 1.938 -0.266 1.380 1.00 88.06 114 ALA A O 1
ATOM 832 N N . SER A 1 115 ? 1.818 -0.097 3.617 1.00 87.19 115 SER A N 1
ATOM 833 C CA . SER A 1 115 ? 3.239 0.212 3.805 1.00 87.19 115 SER A CA 1
ATOM 834 C C . SER A 1 115 ? 4.127 -0.937 3.320 1.00 87.19 115 SER A C 1
ATOM 836 O O . SER A 1 115 ? 5.046 -0.714 2.531 1.00 87.19 115 SER A O 1
ATOM 838 N N . LEU A 1 116 ? 3.804 -2.182 3.693 1.00 90.75 116 LEU A N 1
ATOM 839 C CA . LEU A 1 116 ? 4.502 -3.376 3.199 1.00 90.75 116 LEU A CA 1
ATOM 840 C C . LEU A 1 116 ? 4.433 -3.485 1.673 1.00 90.75 116 LEU A C 1
ATOM 842 O O . LEU A 1 116 ? 5.420 -3.825 1.020 1.00 90.75 116 LEU A O 1
ATOM 846 N N . LYS A 1 117 ? 3.282 -3.153 1.082 1.00 89.50 117 LYS A N 1
ATOM 847 C CA . LYS A 1 117 ? 3.101 -3.156 -0.369 1.00 89.50 117 LYS A CA 1
ATOM 848 C C . LYS A 1 117 ? 3.972 -2.110 -1.062 1.00 89.50 117 LYS A C 1
ATOM 850 O O . LYS A 1 117 ? 4.537 -2.413 -2.112 1.00 89.50 117 LYS A O 1
ATOM 855 N N . ILE A 1 118 ? 4.097 -0.912 -0.490 1.00 86.88 118 ILE A N 1
ATOM 856 C CA . ILE A 1 118 ? 4.980 0.143 -1.005 1.00 86.88 118 ILE A CA 1
ATOM 857 C C . ILE A 1 118 ? 6.435 -0.324 -0.954 1.00 86.88 118 ILE A C 1
ATOM 859 O O . ILE A 1 118 ? 7.120 -0.251 -1.972 1.00 86.88 118 ILE A O 1
ATOM 863 N N . VAL A 1 119 ? 6.884 -0.872 0.180 1.00 88.56 119 VAL A N 1
ATOM 864 C CA . VAL A 1 119 ? 8.242 -1.424 0.317 1.00 88.56 119 VAL A CA 1
ATOM 865 C C . VAL A 1 119 ? 8.489 -2.498 -0.742 1.00 88.56 119 VAL A C 1
ATOM 867 O O . VAL A 1 119 ? 9.445 -2.390 -1.501 1.00 88.56 119 VAL A O 1
ATOM 870 N N . ASN A 1 120 ? 7.581 -3.467 -0.887 1.00 89.50 120 ASN A N 1
ATOM 871 C CA . ASN A 1 120 ? 7.677 -4.511 -1.909 1.00 89.50 120 ASN A CA 1
ATOM 872 C C . ASN A 1 120 ? 7.757 -3.939 -3.339 1.00 89.50 120 ASN A C 1
ATOM 874 O O . ASN A 1 120 ? 8.565 -4.395 -4.149 1.00 89.50 120 ASN A O 1
ATOM 878 N N . ALA A 1 121 ? 6.955 -2.919 -3.661 1.00 85.38 121 ALA A N 1
ATOM 879 C CA . ALA A 1 121 ? 6.979 -2.269 -4.971 1.00 85.38 121 ALA A CA 1
ATOM 880 C C . ALA A 1 121 ? 8.310 -1.548 -5.244 1.00 85.38 121 ALA A C 1
ATOM 882 O O . ALA A 1 121 ? 8.847 -1.652 -6.350 1.00 85.38 121 ALA A O 1
ATOM 883 N N . VAL A 1 122 ? 8.851 -0.858 -4.237 1.00 85.69 122 VAL A N 1
ATOM 884 C CA . VAL A 1 122 ? 10.143 -0.164 -4.298 1.00 85.69 122 VAL A CA 1
ATOM 885 C C . VAL A 1 122 ? 11.293 -1.165 -4.427 1.00 85.69 122 VAL A C 1
ATOM 887 O O . VAL A 1 122 ? 12.127 -1.016 -5.318 1.00 85.69 122 VAL A O 1
ATOM 890 N N . THR A 1 123 ? 11.307 -2.232 -3.625 1.00 87.81 123 THR A N 1
ATOM 891 C CA . THR A 1 123 ? 12.293 -3.317 -3.731 1.00 87.81 123 THR A CA 1
ATOM 892 C C . THR A 1 123 ? 12.256 -3.957 -5.112 1.00 87.81 123 THR A C 1
ATOM 894 O O . THR A 1 123 ? 13.297 -4.107 -5.745 1.00 87.81 123 THR A O 1
ATOM 897 N N . HIS A 1 124 ? 11.066 -4.271 -5.629 1.00 85.12 124 HIS A N 1
ATOM 898 C CA . HIS A 1 124 ? 10.922 -4.833 -6.971 1.00 85.12 124 HIS A CA 1
ATOM 899 C C . HIS A 1 124 ? 11.424 -3.869 -8.052 1.00 85.12 124 HIS A C 1
ATOM 901 O O . HIS A 1 124 ? 11.971 -4.307 -9.058 1.00 85.12 124 HIS A O 1
ATOM 907 N N . TYR A 1 125 ? 11.266 -2.560 -7.868 1.00 82.81 125 TYR A N 1
ATOM 908 C CA . TYR A 1 125 ? 11.821 -1.575 -8.790 1.00 82.81 125 TYR A CA 1
ATOM 909 C C . TYR A 1 125 ? 13.348 -1.555 -8.776 1.00 82.81 125 TYR A C 1
ATOM 911 O O . TYR A 1 125 ? 13.945 -1.661 -9.845 1.00 82.81 125 TYR A O 1
ATOM 919 N N . PHE A 1 126 ? 13.971 -1.487 -7.598 1.00 84.00 126 PHE A N 1
ATOM 920 C CA . PHE A 1 126 ? 15.430 -1.503 -7.486 1.00 84.00 126 PHE A CA 1
ATOM 921 C C . PHE A 1 126 ? 16.037 -2.812 -7.989 1.00 84.00 126 PHE A C 1
ATOM 923 O O . PHE A 1 126 ? 16.989 -2.770 -8.759 1.00 84.00 126 PHE A O 1
ATOM 930 N N . LEU A 1 127 ? 15.457 -3.959 -7.630 1.00 84.31 127 LEU A N 1
ATOM 931 C CA . LEU A 1 127 ? 15.980 -5.261 -8.042 1.00 84.31 127 LEU A CA 1
ATOM 932 C C . LEU A 1 127 ? 15.829 -5.497 -9.549 1.00 84.31 127 LEU A C 1
ATOM 934 O O . LEU A 1 127 ? 16.682 -6.124 -10.150 1.00 84.31 127 LEU A O 1
ATOM 938 N N . SER A 1 128 ? 14.787 -4.942 -10.178 1.00 74.75 128 SER A N 1
ATOM 939 C CA . SER A 1 128 ? 14.612 -5.018 -11.637 1.00 74.75 128 SER A CA 1
ATOM 940 C C . SER A 1 128 ? 15.549 -4.107 -12.443 1.00 74.75 128 SER A C 1
ATOM 942 O O . SER A 1 128 ? 15.457 -4.089 -13.668 1.00 74.75 128 SER A O 1
ATOM 944 N N . ARG A 1 129 ? 16.376 -3.295 -11.770 1.00 69.00 129 ARG A N 1
ATOM 945 C CA . ARG A 1 129 ? 17.370 -2.405 -12.392 1.00 69.00 129 ARG A CA 1
ATOM 946 C C . ARG A 1 129 ? 18.806 -2.925 -12.296 1.00 69.00 129 ARG A C 1
ATOM 948 O O . ARG A 1 129 ? 19.668 -2.336 -12.944 1.00 69.00 129 ARG A O 1
ATOM 955 N N . VAL A 1 130 ? 19.047 -3.938 -11.465 1.00 60.47 130 VAL A N 1
ATOM 956 C CA . VAL A 1 130 ? 20.335 -4.639 -11.334 1.00 60.47 130 VAL A CA 1
ATOM 957 C C . VAL A 1 130 ? 20.366 -5.772 -12.348 1.00 60.47 130 VAL A C 1
ATOM 959 O O . VAL A 1 130 ? 21.421 -5.932 -12.993 1.00 60.47 130 VAL A O 1
#

Foldseek 3Di:
DPPLPQQDLDDPLLVVLVVVLVVLLVCLLVCPDDPQNPDLLSSLVSNLVSLVVSCCRQNVVRCVSVVVCVPPLNVLLVVLNVVSVVLNVCVVVVNDDVPQPDSSSSSVSSVVSSVVSSVSSVVVVVVVVD

pLDDT: mean 82.52, std 10.53, range [39.62, 93.62]

Solvent-accessible surface area (backbone atoms only — not comparable to full-atom values): 7389 Å² total; per-residue (Å²): 132,85,82,74,76,72,56,61,67,84,38,75,66,45,51,53,51,49,52,50,46,50,50,52,51,52,38,62,72,66,66,54,74,41,96,93,50,69,43,71,68,57,47,47,52,51,47,49,54,51,49,49,58,43,30,54,54,35,37,58,38,26,34,63,76,69,66,43,66,83,39,70,58,44,48,51,44,51,52,39,49,51,51,42,51,50,52,53,50,27,63,75,74,67,51,78,49,91,96,34,90,47,72,67,51,44,50,51,50,38,51,52,42,51,51,54,36,50,52,43,44,51,52,47,51,57,62,76,72,111

Radius of gyration: 15.72 Å; Cα contacts (8 Å, |Δi|>4): 122; chains: 1; bounding box: 41×32×46 Å

Sequence (130 aa):
MKTIAQPAVITPTIIGLAILFAAITFIGATGKRVPLLSNIRVDIILLVIIGMAICSQGGIGRVAATGQWTHPLSILGYLLGGLILLIALAVFVGWKLPFIANDGQALLAIAILASLKIVNAVTHYFLSRV

Mean predicted aligned error: 6.47 Å

Nearest PDB structures (foldseek):
  3gm1-assembly1_A  TM=6.040E-01  e=2.915E+00  Homo sapiens
  1k05-assembly1_A  TM=4.432E-01  e=2.278E+00  Homo sapiens
  4r32-assembly1_A  TM=5.108E-01  e=3.918E+00  Homo sapiens
  7w8i-assembly1_A  TM=5.151E-01  e=4.325E+00  Homo sapiens
  1ow6-assembly3_C-3  TM=5.019E-01  e=3.730E+00  Homo sapiens